Protein AF-A0A4U0XDZ9-F1 (afdb_monomer_lite)

Radius of gyration: 16.06 Å; chains: 1; bounding box: 28×38×44 Å

Sequence (63 aa):
MAEPQTCTGCRKQKAQEEFWRRNRTNLTCNQCSERLRTRKQQMAAQKAAQGGQQQQPQPQQQL

Organism: NCBI:txid329884

Secondary structure (DSSP, 8-state):
-PPPEE-TTT--EE-GGG-S---TT----HHHHHHHHHHHHHHHHHHHHT-------------

pLDDT: mean 70.85, std 18.08, range [34.72, 90.06]

Structure (mmCIF, N/CA/C/O backbone):
data_AF-A0A4U0XDZ9-F1
#
_entry.id   AF-A0A4U0XDZ9-F1
#
loop_
_atom_site.group_PDB
_atom_site.id
_atom_site.type_symbol
_atom_site.label_atom_id
_atom_site.label_alt_id
_atom_site.label_comp_id
_atom_site.label_asym_id
_atom_site.label_entity_id
_atom_site.label_seq_id
_atom_site.pdbx_PDB_ins_code
_atom_site.Cartn_x
_atom_site.Cartn_y
_atom_site.Cartn_z
_atom_site.occupancy
_atom_site.B_iso_or_equiv
_atom_site.auth_seq_id
_atom_site.auth_comp_id
_atom_site.auth_asym_id
_atom_site.auth_atom_id
_atom_site.pdbx_PDB_model_num
ATOM 1 N N . MET A 1 1 ? 6.580 -9.685 -20.780 1.00 57.47 1 MET A N 1
ATOM 2 C CA . MET A 1 1 ? 7.037 -8.691 -19.783 1.00 57.47 1 MET A CA 1
ATOM 3 C C . MET A 1 1 ? 5.798 -8.122 -19.113 1.00 57.47 1 MET A C 1
ATOM 5 O O . MET A 1 1 ? 4.871 -7.780 -19.830 1.00 57.47 1 MET A O 1
ATOM 9 N N . ALA A 1 2 ? 5.711 -8.118 -17.783 1.00 63.56 2 ALA A N 1
ATOM 10 C CA . ALA A 1 2 ? 4.556 -7.535 -17.098 1.00 63.56 2 ALA A CA 1
ATOM 11 C C . ALA A 1 2 ? 4.675 -6.003 -17.115 1.00 63.56 2 ALA A C 1
ATOM 13 O O . ALA A 1 2 ? 5.699 -5.469 -16.692 1.00 63.56 2 ALA A O 1
ATOM 14 N N . GLU A 1 3 ? 3.661 -5.303 -17.621 1.00 76.56 3 GLU A N 1
ATOM 15 C CA . GLU A 1 3 ? 3.668 -3.839 -17.693 1.00 76.56 3 GLU A CA 1
ATOM 16 C C . GLU A 1 3 ? 3.548 -3.223 -16.290 1.00 76.56 3 GLU A C 1
ATOM 18 O O . GLU A 1 3 ? 2.739 -3.698 -15.480 1.00 76.56 3 GLU A O 1
ATOM 23 N N . PRO A 1 4 ? 4.321 -2.165 -15.978 1.00 80.75 4 PRO A N 1
ATOM 24 C CA . PRO A 1 4 ? 4.220 -1.480 -14.699 1.00 80.75 4 PRO A CA 1
ATOM 25 C C . PRO A 1 4 ? 2.828 -0.867 -14.542 1.00 80.75 4 PRO A C 1
ATOM 27 O O . PRO A 1 4 ? 2.279 -0.277 -15.470 1.00 80.75 4 PRO A O 1
ATOM 30 N N . GLN A 1 5 ? 2.260 -0.986 -13.347 1.00 84.81 5 GLN A N 1
ATOM 31 C CA . GLN A 1 5 ? 0.915 -0.506 -13.055 1.00 84.81 5 GLN A CA 1
ATOM 32 C C . GLN A 1 5 ? 0.939 0.613 -12.015 1.00 84.81 5 GLN A C 1
ATOM 34 O O . GLN A 1 5 ? 1.794 0.644 -11.126 1.00 84.81 5 GLN A O 1
ATOM 3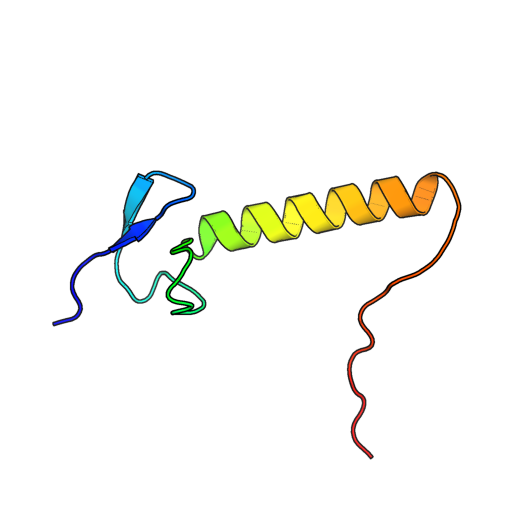9 N N . THR A 1 6 ? -0.025 1.526 -12.092 1.00 88.75 6 THR A N 1
ATOM 40 C CA . THR A 1 6 ? -0.134 2.649 -11.154 1.00 88.75 6 THR A CA 1
ATOM 41 C C . THR A 1 6 ? -1.016 2.282 -9.968 1.00 88.75 6 THR A C 1
ATOM 43 O O . THR A 1 6 ? -2.173 1.900 -10.123 1.00 88.75 6 THR A O 1
ATOM 46 N N . CYS A 1 7 ? -0.484 2.438 -8.757 1.00 88.19 7 CYS A N 1
ATOM 47 C CA . CYS A 1 7 ? -1.251 2.249 -7.531 1.00 88.19 7 CYS A CA 1
ATOM 48 C C . CYS A 1 7 ? -2.272 3.380 -7.340 1.00 88.19 7 CYS A C 1
ATOM 50 O O . CYS A 1 7 ? -1.889 4.544 -7.285 1.00 88.19 7 CYS A O 1
ATOM 52 N N . THR A 1 8 ? -3.549 3.068 -7.138 1.00 87.50 8 THR A N 1
ATOM 53 C CA . THR A 1 8 ? -4.603 4.065 -6.882 1.00 87.50 8 THR A CA 1
ATOM 54 C C . THR A 1 8 ? -4.462 4.739 -5.514 1.00 87.50 8 THR A C 1
ATOM 56 O O . THR A 1 8 ? -4.867 5.887 -5.350 1.00 87.50 8 THR A O 1
ATOM 59 N N . GLY A 1 9 ? -3.826 4.070 -4.545 1.00 87.00 9 GLY A N 1
ATOM 60 C CA . GLY A 1 9 ? -3.605 4.602 -3.197 1.00 87.00 9 GLY A CA 1
ATOM 61 C C . GLY A 1 9 ? -2.480 5.637 -3.099 1.00 87.00 9 GLY A C 1
ATOM 62 O O . GLY A 1 9 ? -2.613 6.615 -2.370 1.00 87.00 9 GLY A O 1
ATOM 63 N N . CYS A 1 10 ? -1.366 5.443 -3.814 1.00 90.06 10 CYS A N 1
ATOM 64 C CA . CYS A 1 10 ? -0.206 6.349 -3.756 1.00 90.06 10 CYS A CA 1
ATOM 65 C C . CYS A 1 10 ? 0.170 6.999 -5.092 1.00 90.06 10 CYS A C 1
ATOM 67 O O . CYS A 1 10 ? 1.114 7.782 -5.125 1.00 90.06 10 CYS A O 1
ATOM 69 N N . ARG A 1 11 ? -0.544 6.675 -6.178 1.00 89.88 11 ARG A N 1
ATOM 70 C CA . ARG A 1 11 ? -0.340 7.178 -7.549 1.00 89.88 11 ARG A CA 1
ATOM 71 C C . ARG A 1 11 ? 1.067 6.958 -8.118 1.00 89.88 11 ARG A C 1
ATOM 73 O O . ARG A 1 11 ? 1.467 7.641 -9.051 1.00 89.88 11 ARG A O 1
ATOM 80 N N . LYS A 1 12 ? 1.817 5.992 -7.579 1.00 90.00 12 LYS A N 1
ATOM 81 C CA . LYS A 1 12 ? 3.144 5.608 -8.084 1.00 90.00 12 LYS A CA 1
ATOM 82 C C . LYS A 1 12 ? 3.041 4.406 -9.017 1.00 90.00 12 LYS A C 1
ATOM 84 O O . LYS A 1 12 ? 2.288 3.473 -8.720 1.00 90.00 12 LYS A O 1
ATOM 89 N N . GLN A 1 13 ? 3.822 4.423 -10.095 1.00 89.00 13 GLN A N 1
ATOM 90 C CA . GLN A 1 13 ? 4.045 3.255 -10.947 1.00 89.00 13 GLN A CA 1
ATOM 91 C C . GLN A 1 13 ? 4.901 2.235 -10.201 1.00 89.00 13 GLN A C 1
ATOM 93 O O . GLN A 1 13 ? 5.883 2.593 -9.548 1.00 89.00 13 GLN A O 1
ATOM 98 N N . LYS A 1 14 ? 4.491 0.973 -10.258 1.00 87.81 14 LYS A N 1
ATOM 99 C CA . LYS A 1 14 ? 5.115 -0.139 -9.548 1.00 87.81 14 LYS A CA 1
ATOM 100 C C . LYS A 1 14 ? 5.099 -1.390 -10.406 1.00 87.81 14 LYS A C 1
ATOM 102 O O . LYS A 1 14 ? 4.243 -1.538 -11.282 1.00 87.81 14 LYS A O 1
ATOM 107 N N . ALA A 1 15 ? 6.037 -2.292 -10.138 1.00 87.44 15 ALA A N 1
ATOM 108 C CA . ALA A 1 15 ? 6.027 -3.599 -10.775 1.00 87.44 15 ALA A CA 1
ATOM 109 C C . ALA A 1 15 ? 4.752 -4.353 -10.385 1.00 87.44 15 ALA A C 1
ATOM 111 O O . ALA A 1 15 ? 4.218 -4.190 -9.287 1.00 87.44 15 ALA A O 1
ATOM 112 N N . GLN A 1 16 ? 4.258 -5.193 -11.287 1.00 82.50 16 GLN A N 1
ATOM 113 C CA . GLN A 1 16 ? 3.028 -5.945 -11.059 1.00 82.50 16 GLN A CA 1
ATOM 114 C C . GLN A 1 16 ? 3.115 -6.878 -9.834 1.00 82.50 16 GLN A C 1
ATOM 116 O O . GLN A 1 16 ? 2.112 -7.115 -9.164 1.00 82.50 16 GLN A O 1
ATOM 121 N N . GLU A 1 17 ? 4.313 -7.369 -9.520 1.00 85.12 17 GLU A N 1
ATOM 122 C CA . GLU A 1 17 ? 4.625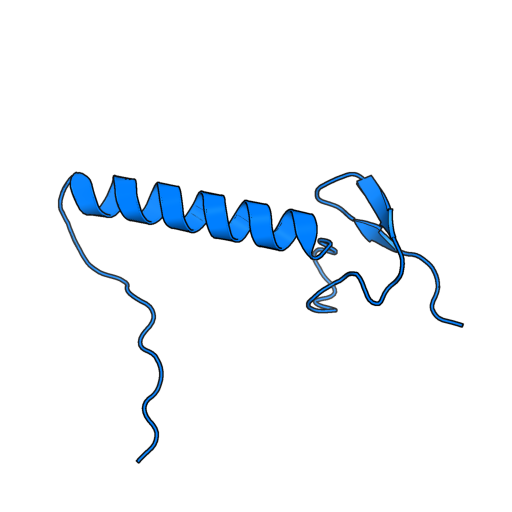 -8.198 -8.346 1.00 85.12 17 GLU A CA 1
ATOM 123 C C . GLU A 1 17 ? 4.410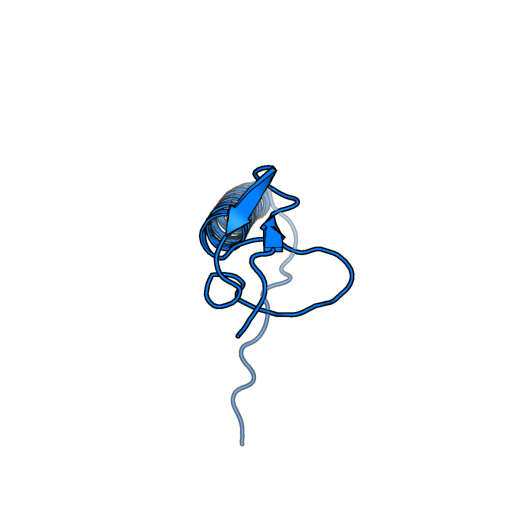 -7.449 -7.018 1.00 85.12 17 GLU A C 1
ATOM 125 O O . GLU A 1 17 ? 4.168 -8.057 -5.977 1.00 85.12 17 GLU A O 1
ATOM 130 N N . GLU A 1 18 ? 4.410 -6.111 -7.049 1.00 86.31 18 GLU A N 1
ATOM 131 C CA . GLU A 1 18 ? 4.131 -5.269 -5.885 1.00 86.31 18 GLU A CA 1
ATOM 132 C C . GLU A 1 18 ? 2.630 -5.113 -5.581 1.00 86.31 18 GLU A C 1
ATOM 134 O O . GLU A 1 18 ? 2.267 -4.290 -4.736 1.00 86.31 18 GLU A O 1
ATOM 139 N N . PHE A 1 19 ? 1.741 -5.851 -6.251 1.00 84.69 19 PHE A N 1
ATOM 140 C CA . PHE A 1 19 ? 0.293 -5.803 -6.030 1.00 84.69 19 PHE A CA 1
ATOM 141 C C . PHE A 1 19 ? -0.229 -7.151 -5.519 1.00 84.69 19 PHE A C 1
ATOM 143 O O . PHE A 1 19 ? -0.261 -8.138 -6.247 1.00 84.69 19 PHE A O 1
ATOM 150 N N . TRP A 1 20 ? -0.697 -7.176 -4.266 1.00 72.50 20 TRP A N 1
ATOM 151 C CA . TRP A 1 20 ? -0.958 -8.415 -3.516 1.00 72.50 20 TRP A CA 1
ATOM 152 C C . TRP A 1 20 ? -2.076 -9.249 -4.142 1.00 72.50 20 TRP A C 1
ATOM 154 O O . TRP A 1 20 ? -2.142 -10.458 -3.935 1.00 72.50 20 TRP A O 1
ATOM 164 N N . ARG A 1 21 ? -2.996 -8.612 -4.875 1.00 65.25 21 ARG A N 1
ATOM 165 C CA . ARG A 1 21 ? -4.145 -9.257 -5.517 1.00 65.25 21 ARG A CA 1
ATOM 166 C C . ARG A 1 21 ? -4.530 -8.458 -6.760 1.00 65.25 21 ARG A C 1
ATOM 168 O O . ARG A 1 21 ? -4.926 -7.302 -6.638 1.00 65.25 21 ARG A O 1
ATOM 175 N N . ARG A 1 22 ? -4.467 -9.067 -7.949 1.00 56.12 22 ARG A N 1
ATOM 176 C CA . ARG A 1 22 ? -5.078 -8.552 -9.194 1.00 56.12 22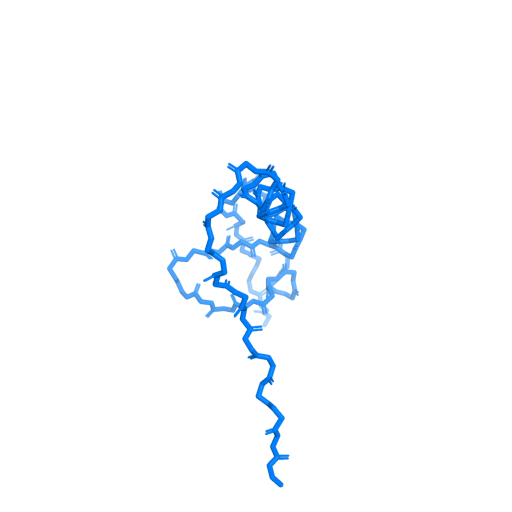 ARG A CA 1
ATOM 177 C C . ARG A 1 22 ? -6.619 -8.563 -9.081 1.00 56.12 22 ARG A C 1
ATOM 179 O O . ARG A 1 22 ? -7.296 -9.234 -9.851 1.00 56.12 22 ARG A O 1
ATOM 186 N N . ASN A 1 23 ? -7.201 -7.845 -8.118 1.00 52.88 23 ASN A N 1
ATOM 187 C CA . ASN A 1 23 ? -8.630 -7.537 -8.148 1.00 52.88 23 ASN A CA 1
ATOM 188 C C . ASN A 1 23 ? -8.818 -6.295 -9.024 1.00 52.88 23 ASN A C 1
ATOM 190 O O . ASN A 1 23 ? -8.312 -5.219 -8.711 1.00 52.88 23 ASN A O 1
ATOM 194 N N . ARG A 1 24 ? -9.510 -6.477 -10.154 1.00 56.84 24 ARG A N 1
ATOM 195 C CA . ARG A 1 24 ? -9.520 -5.554 -11.304 1.00 56.84 24 ARG A CA 1
ATOM 196 C C . ARG A 1 24 ? -10.094 -4.160 -11.024 1.00 56.84 24 ARG A C 1
ATOM 198 O O . ARG A 1 24 ? -9.885 -3.266 -11.829 1.00 56.84 24 ARG A O 1
ATOM 205 N N . THR A 1 25 ? -10.800 -3.961 -9.912 1.00 66.06 25 THR A N 1
ATOM 206 C CA . THR A 1 25 ? -11.524 -2.705 -9.656 1.00 66.06 25 THR A CA 1
ATOM 207 C C . THR A 1 25 ? -10.678 -1.648 -8.942 1.00 66.06 25 THR A C 1
ATOM 209 O O . THR A 1 25 ? -10.911 -0.464 -9.142 1.00 66.06 25 THR A O 1
ATOM 212 N N . ASN A 1 26 ? -9.698 -2.038 -8.113 1.00 69.06 26 ASN A N 1
ATOM 213 C CA . ASN A 1 26 ? -8.868 -1.090 -7.358 1.00 69.06 26 ASN A CA 1
ATOM 214 C C . ASN A 1 26 ? -7.440 -1.612 -7.181 1.00 69.06 26 ASN A C 1
ATOM 216 O O . ASN A 1 26 ? -7.174 -2.473 -6.340 1.00 69.06 26 ASN A O 1
ATOM 220 N N . LEU A 1 27 ? -6.506 -1.055 -7.952 1.00 81.50 27 LEU A N 1
ATOM 221 C CA . LEU A 1 27 ? -5.115 -1.484 -7.937 1.00 81.50 27 LEU A CA 1
ATOM 222 C C . LEU A 1 27 ? -4.344 -0.810 -6.794 1.00 81.50 27 LEU A C 1
ATOM 224 O O . LEU A 1 27 ? -3.868 0.313 -6.921 1.00 81.50 27 LEU A O 1
ATOM 228 N N . THR A 1 28 ? -4.208 -1.486 -5.656 1.00 87.38 28 THR A N 1
ATOM 229 C CA . THR A 1 28 ? -3.452 -0.969 -4.501 1.00 87.38 28 THR A CA 1
ATOM 230 C C . THR A 1 28 ? -2.183 -1.787 -4.292 1.00 87.38 28 THR A C 1
ATOM 232 O O . THR A 1 28 ? -2.251 -3.008 -4.174 1.00 87.38 28 THR A O 1
ATOM 235 N N . CYS A 1 29 ? -1.020 -1.135 -4.232 1.00 89.81 29 CYS A N 1
ATOM 236 C CA . CYS A 1 29 ? 0.244 -1.833 -3.988 1.00 89.81 29 CYS A CA 1
ATOM 237 C C . CYS A 1 29 ? 0.299 -2.441 -2.575 1.00 89.81 29 CYS A C 1
ATOM 239 O O . CYS A 1 29 ? -0.465 -2.050 -1.685 1.00 89.81 29 CYS A O 1
ATOM 241 N N . ASN A 1 30 ? 1.228 -3.371 -2.355 1.00 88.56 30 ASN A N 1
ATOM 242 C CA . ASN A 1 30 ? 1.411 -4.108 -1.102 1.00 88.56 30 ASN A CA 1
ATOM 243 C C . ASN A 1 30 ? 1.548 -3.162 0.089 1.00 88.56 30 ASN A C 1
ATOM 245 O O . ASN A 1 30 ? 0.771 -3.248 1.034 1.00 88.56 30 ASN A O 1
ATOM 249 N N . GLN A 1 31 ? 2.423 -2.165 -0.039 1.00 89.81 31 GLN A N 1
ATOM 250 C CA . GLN A 1 31 ? 2.659 -1.138 0.977 1.00 89.81 31 GLN A CA 1
ATOM 251 C C . GLN A 1 31 ? 1.384 -0.368 1.361 1.00 89.81 31 GLN A C 1
ATOM 253 O O . GLN A 1 31 ? 1.096 -0.149 2.538 1.00 89.81 31 GLN A O 1
ATOM 258 N N . CYS A 1 32 ? 0.588 0.060 0.376 1.00 88.56 32 CYS A N 1
ATOM 259 C CA . CYS A 1 32 ? -0.669 0.764 0.641 1.00 88.56 32 CYS A CA 1
ATOM 260 C C . CYS A 1 32 ? -1.721 -0.170 1.257 1.00 88.56 32 CYS A C 1
ATOM 262 O O . CYS A 1 32 ? -2.450 0.242 2.160 1.00 88.56 32 CYS A O 1
ATOM 264 N N . SER A 1 33 ? -1.760 -1.428 0.820 1.00 87.00 33 SER A N 1
ATOM 265 C CA . SER A 1 33 ? -2.648 -2.455 1.368 1.00 87.00 33 SER A CA 1
ATOM 266 C C . SER A 1 33 ? -2.303 -2.791 2.822 1.00 87.00 33 SER A C 1
ATOM 268 O O . SER A 1 33 ? -3.197 -2.950 3.651 1.00 87.00 33 SER A O 1
ATOM 270 N N . GLU A 1 34 ? -1.019 -2.859 3.170 1.00 88.06 34 GLU A N 1
ATOM 271 C CA . GLU A 1 34 ? -0.554 -3.038 4.547 1.00 88.06 34 GLU A CA 1
ATOM 272 C C . GLU A 1 34 ? -0.911 -1.850 5.425 1.00 88.06 34 GLU A C 1
ATOM 274 O O . GLU A 1 34 ? -1.539 -2.043 6.462 1.00 88.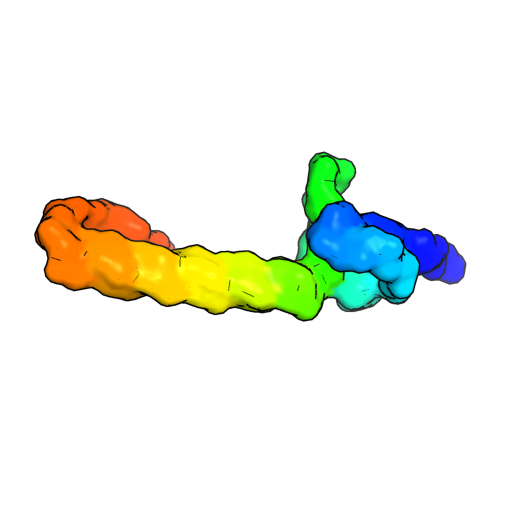06 34 GLU A O 1
ATOM 279 N N . ARG A 1 35 ? -0.645 -0.618 4.977 1.00 87.94 35 ARG A N 1
ATOM 280 C CA . ARG A 1 35 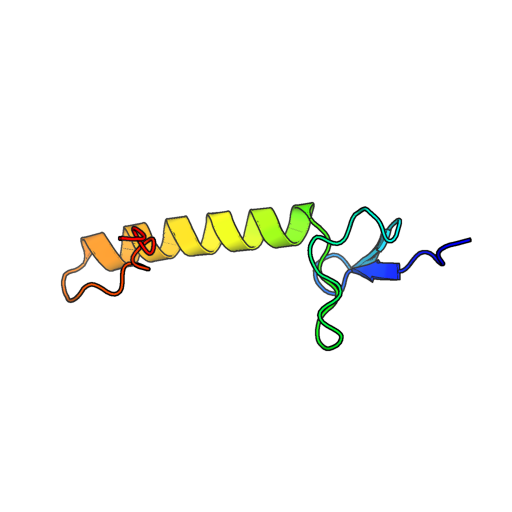? -1.068 0.588 5.709 1.00 87.94 35 ARG A CA 1
ATOM 281 C C . ARG A 1 35 ? -2.571 0.601 5.973 1.00 87.94 35 ARG A C 1
ATOM 283 O O . ARG A 1 35 ? -2.992 0.955 7.074 1.00 87.94 35 ARG A O 1
ATOM 290 N N . LEU A 1 36 ? -3.378 0.208 4.987 1.00 86.62 36 LEU A N 1
ATOM 291 C CA . LEU A 1 36 ? -4.828 0.120 5.143 1.00 86.62 36 LEU A CA 1
ATOM 292 C C . LEU A 1 36 ? -5.222 -0.961 6.157 1.00 86.62 36 LEU A C 1
ATOM 294 O O . LEU A 1 36 ? -6.066 -0.703 7.012 1.00 86.62 36 LEU A O 1
ATOM 298 N N . ARG A 1 37 ? -4.589 -2.142 6.112 1.00 85.06 37 ARG A N 1
ATOM 299 C CA . ARG A 1 37 ? -4.797 -3.202 7.112 1.00 85.06 37 ARG A CA 1
ATOM 300 C C . ARG A 1 37 ? -4.431 -2.730 8.515 1.00 85.06 37 ARG A C 1
ATOM 302 O O . ARG A 1 37 ? -5.215 -2.953 9.431 1.00 85.06 37 ARG A O 1
ATOM 309 N N . THR A 1 38 ? -3.308 -2.039 8.688 1.00 86.31 38 THR A N 1
ATOM 310 C CA . THR A 1 38 ? -2.890 -1.489 9.985 1.00 86.31 38 THR A CA 1
ATOM 311 C C . THR A 1 38 ? -3.879 -0.438 10.483 1.00 86.31 38 THR A C 1
ATOM 313 O O . THR A 1 38 ? -4.319 -0.515 11.625 1.00 86.31 38 THR A O 1
ATOM 316 N N . ARG A 1 39 ? -4.317 0.498 9.629 1.00 84.75 39 ARG A N 1
ATOM 317 C CA . ARG A 1 39 ? -5.356 1.479 9.996 1.00 84.75 39 ARG A CA 1
ATOM 318 C C . ARG A 1 39 ? -6.668 0.805 10.387 1.00 84.75 39 ARG A C 1
ATOM 320 O O . ARG A 1 39 ? -7.273 1.188 11.382 1.00 84.75 39 ARG A O 1
ATOM 327 N N . LYS A 1 40 ? -7.090 -0.220 9.642 1.00 84.12 40 LYS A N 1
ATOM 328 C CA . LYS A 1 40 ? -8.296 -0.995 9.956 1.00 84.12 40 LYS A CA 1
ATOM 329 C C . LYS A 1 40 ? -8.166 -1.713 11.300 1.00 84.12 40 LYS A C 1
ATOM 331 O O . LYS A 1 40 ? -9.123 -1.706 12.060 1.00 84.12 40 LYS A O 1
ATOM 336 N N . GLN A 1 41 ? -7.000 -2.276 11.616 1.00 82.38 41 GLN A N 1
ATOM 337 C CA . GLN A 1 41 ? -6.733 -2.891 12.921 1.00 82.38 41 GLN A CA 1
ATOM 338 C C . GLN A 1 41 ? -6.759 -1.863 14.058 1.00 82.38 41 GLN A C 1
ATOM 340 O O . GLN A 1 41 ? -7.398 -2.107 15.075 1.00 82.38 41 GLN A O 1
ATOM 345 N N . GLN A 1 42 ? -6.154 -0.687 13.873 1.00 78.25 42 GLN A N 1
ATOM 346 C CA . GLN A 1 42 ? -6.190 0.389 14.872 1.00 78.25 42 GLN A CA 1
ATOM 347 C C . GLN A 1 42 ? -7.607 0.931 15.095 1.00 78.25 42 GLN A C 1
ATOM 349 O O . GLN A 1 42 ? -7.989 1.217 16.227 1.00 78.25 42 GLN A O 1
ATOM 354 N N . MET A 1 43 ? -8.411 1.064 14.036 1.00 78.31 43 MET A N 1
ATOM 355 C CA . MET A 1 43 ? -9.816 1.451 14.179 1.00 78.31 43 MET A CA 1
ATOM 356 C C . MET A 1 43 ? -10.667 0.337 14.791 1.00 78.31 43 MET A C 1
ATOM 358 O O . MET A 1 43 ? -11.539 0.628 15.601 1.00 78.31 43 MET A O 1
ATOM 362 N N . ALA A 1 44 ? -10.403 -0.931 14.467 1.00 72.88 44 ALA A N 1
ATOM 363 C CA . ALA A 1 44 ? -11.062 -2.060 15.117 1.00 72.88 44 ALA A CA 1
ATOM 364 C C . ALA A 1 44 ? -10.738 -2.117 16.621 1.00 72.88 44 ALA A C 1
ATOM 366 O O . ALA A 1 44 ? -11.644 -2.341 17.415 1.00 72.88 44 ALA A O 1
ATOM 367 N N . ALA A 1 45 ? -9.492 -1.839 17.019 1.00 67.38 45 ALA A N 1
ATOM 368 C CA . ALA A 1 45 ? -9.084 -1.762 18.423 1.00 67.38 45 ALA A CA 1
ATOM 369 C C . ALA A 1 45 ? -9.776 -0.608 19.173 1.00 67.38 45 ALA A C 1
ATOM 371 O O . ALA A 1 45 ? -10.256 -0.796 20.286 1.00 67.38 45 ALA A O 1
ATOM 372 N N . GLN A 1 46 ? -9.911 0.564 18.544 1.00 63.41 46 GLN A N 1
ATOM 373 C CA . GLN A 1 46 ? -10.652 1.695 19.121 1.00 63.41 46 GLN A CA 1
ATOM 374 C C . GLN A 1 46 ? -12.161 1.425 19.205 1.00 63.41 46 GLN A C 1
ATOM 376 O O . GLN A 1 46 ? -12.796 1.779 20.195 1.00 63.41 46 GLN A O 1
ATOM 381 N N . LYS A 1 47 ? -12.736 0.745 18.205 1.00 58.84 47 LYS A N 1
ATOM 382 C CA . LYS A 1 47 ? -14.150 0.341 18.210 1.00 58.84 47 LYS A CA 1
ATOM 383 C C . LYS A 1 47 ? -14.435 -0.764 19.235 1.00 58.84 47 LYS A C 1
ATOM 385 O O . LYS A 1 47 ? -15.520 -0.787 19.799 1.00 58.84 47 LYS A O 1
ATOM 390 N N . ALA A 1 48 ? -13.466 -1.635 19.523 1.00 56.78 48 ALA A N 1
ATOM 391 C CA . ALA A 1 48 ? -13.567 -2.627 20.595 1.00 56.78 48 ALA A CA 1
ATOM 392 C C . ALA A 1 48 ? -13.533 -1.996 22.002 1.00 56.78 48 ALA A C 1
ATOM 394 O O . ALA A 1 48 ? -14.128 -2.549 22.923 1.00 56.78 48 ALA A O 1
ATOM 395 N N . ALA A 1 49 ? -12.896 -0.831 22.170 1.00 57.03 49 ALA A N 1
ATOM 396 C CA . ALA A 1 49 ? -12.761 -0.155 23.463 1.00 57.03 49 ALA A CA 1
ATOM 397 C C . ALA A 1 49 ? -14.000 0.660 23.905 1.00 57.03 49 ALA A C 1
ATOM 399 O O . ALA A 1 49 ? -14.116 0.963 25.087 1.00 57.03 49 ALA A O 1
ATOM 400 N N . GLN A 1 50 ? -14.933 1.003 23.004 1.00 52.88 50 GLN A N 1
ATOM 401 C CA . GLN A 1 50 ? -16.131 1.810 23.325 1.00 52.88 50 GLN A CA 1
ATOM 402 C C . GLN A 1 50 ? -17.421 1.000 23.564 1.00 52.88 50 GLN A C 1
ATOM 404 O O . GLN A 1 50 ? -18.471 1.582 23.819 1.00 52.88 50 GLN A O 1
ATOM 409 N N . GLY A 1 51 ? -17.342 -0.334 23.559 1.00 45.38 51 GLY A N 1
ATOM 410 C CA . GLY A 1 51 ? -18.478 -1.212 23.844 1.00 45.38 51 GLY A CA 1
ATOM 411 C C . GLY A 1 51 ? -19.336 -1.529 22.615 1.00 45.38 51 GLY A C 1
ATOM 412 O O . GLY A 1 51 ? -19.749 -0.652 21.864 1.00 45.38 51 GLY A O 1
ATOM 413 N N . GLY A 1 52 ? -19.632 -2.820 22.436 1.00 45.94 52 GLY A N 1
ATOM 414 C CA . GLY A 1 52 ? -20.705 -3.280 21.551 1.00 45.94 52 GLY A CA 1
ATOM 415 C C . GLY A 1 52 ? -20.266 -4.018 20.284 1.00 45.94 52 GLY A C 1
ATOM 416 O O . GLY A 1 52 ? -20.128 -3.431 19.217 1.00 45.94 52 GLY A O 1
ATOM 417 N N . GLN A 1 53 ? -20.174 -5.341 20.429 1.00 39.97 53 GLN A N 1
ATOM 418 C CA . GLN A 1 53 ? -20.327 -6.385 19.406 1.00 39.97 53 GLN A CA 1
ATOM 419 C C . GLN A 1 53 ? -19.249 -6.533 18.314 1.00 39.97 53 GLN A C 1
ATOM 421 O O . GLN A 1 53 ? -19.243 -5.913 17.252 1.00 39.97 53 GLN A O 1
ATOM 426 N N . GLN A 1 54 ? -18.349 -7.471 18.620 1.00 45.81 54 GLN A N 1
ATOM 427 C CA . GLN A 1 54 ? -17.956 -8.617 17.794 1.00 45.81 54 GLN A CA 1
ATOM 428 C C . GLN A 1 54 ? -18.472 -8.628 16.345 1.00 45.81 54 GLN A C 1
ATOM 430 O O . GLN A 1 54 ? -19.592 -9.038 16.060 1.00 45.81 54 GLN A O 1
ATOM 435 N N . GLN A 1 55 ? -17.555 -8.388 15.414 1.00 43.00 55 GLN A N 1
ATOM 436 C CA . GLN A 1 55 ? -17.475 -9.236 14.228 1.00 43.00 55 GLN A CA 1
ATOM 437 C C . GLN A 1 55 ? -15.998 -9.482 13.930 1.00 43.00 55 GLN A C 1
ATOM 439 O O . GLN A 1 55 ? -15.350 -8.816 13.122 1.00 43.00 55 GLN A O 1
ATOM 444 N N . GLN A 1 56 ? -15.446 -10.412 14.705 1.00 40.12 56 GLN A N 1
ATOM 445 C CA . GLN A 1 56 ? -14.149 -11.012 14.453 1.00 40.12 56 GLN A CA 1
ATOM 446 C C . GLN A 1 56 ? -14.296 -11.979 13.262 1.00 40.12 56 GLN A C 1
ATOM 448 O O . GLN A 1 56 ? -15.238 -12.772 13.244 1.00 40.12 56 GLN A O 1
ATOM 453 N N . PRO A 1 57 ? -13.397 -11.931 12.265 1.00 44.62 57 PRO A N 1
ATOM 454 C CA . PRO A 1 57 ? -13.321 -12.944 11.221 1.00 44.62 57 PRO A CA 1
ATOM 455 C C . PRO A 1 57 ? -12.870 -14.261 11.861 1.00 44.62 57 PRO A C 1
ATOM 457 O O . PRO A 1 57 ? -11.774 -14.342 12.413 1.00 44.62 57 PRO A O 1
ATOM 460 N N . GLN A 1 58 ? -13.731 -15.276 11.838 1.00 34.72 58 GLN A N 1
ATOM 461 C CA . GLN A 1 58 ? -13.388 -16.622 12.292 1.00 34.72 58 GLN A CA 1
ATOM 462 C C . GLN A 1 58 ? -12.359 -17.225 11.316 1.00 34.72 58 GLN A C 1
ATOM 464 O O . GLN A 1 58 ? -12.640 -17.279 10.115 1.00 34.72 58 GLN A O 1
ATOM 469 N N . PRO A 1 59 ? -11.172 -17.664 11.774 1.00 45.69 59 PRO A N 1
ATOM 470 C CA . PRO A 1 59 ? -10.348 -18.567 10.992 1.00 45.69 59 PRO A CA 1
ATOM 471 C C . PRO A 1 59 ? -11.075 -19.912 10.949 1.00 45.69 59 PRO A C 1
ATOM 473 O O . PRO A 1 59 ? -11.357 -20.518 11.979 1.00 45.69 59 PRO A O 1
ATOM 476 N N . GLN A 1 60 ? -11.431 -20.328 9.740 1.00 38.72 60 GLN A N 1
ATOM 477 C CA . GLN A 1 60 ? -12.025 -21.619 9.438 1.00 38.72 60 GLN A CA 1
ATOM 478 C C . GLN A 1 60 ? -11.043 -22.719 9.870 1.00 38.72 60 GLN A C 1
ATOM 480 O O . GLN A 1 60 ? -10.079 -23.001 9.162 1.00 38.72 60 GLN A O 1
ATOM 485 N N . GLN A 1 61 ? -11.250 -23.290 11.061 1.00 42.62 61 GLN A N 1
ATOM 486 C CA . GLN A 1 61 ? -10.611 -24.540 11.449 1.00 42.62 61 GLN A CA 1
ATOM 487 C C . GLN A 1 61 ? -11.367 -25.664 10.738 1.00 42.62 61 GLN A C 1
ATOM 489 O O . GLN A 1 61 ? -12.570 -25.849 10.919 1.00 42.62 61 GLN A O 1
ATOM 494 N N . GLN A 1 62 ? -10.646 -26.304 9.831 1.00 43.28 62 GLN A N 1
ATOM 495 C CA . GLN A 1 62 ? -11.065 -27.428 9.013 1.00 43.28 62 GLN A CA 1
ATOM 496 C C . GLN A 1 62 ? -11.174 -28.677 9.906 1.00 43.28 62 GLN A C 1
ATOM 498 O O . GLN A 1 62 ? -10.297 -28.881 10.746 1.00 43.28 62 GLN A O 1
ATOM 503 N N . LEU A 1 63 ? -12.257 -29.449 9.733 1.00 44.06 63 LEU A N 1
ATOM 504 C CA . LEU A 1 63 ? -12.418 -30.806 10.276 1.00 44.06 63 LEU A CA 1
ATOM 505 C C . LEU A 1 63 ? -11.290 -31.735 9.809 1.00 44.06 63 LEU A C 1
ATOM 507 O O . LEU A 1 63 ? -10.866 -31.579 8.638 1.00 44.06 63 LEU A O 1
#

Foldseek 3Di:
DQAFDAAPQPRDTDGPVQFPDPPPPGGHGPVSVVVVVVVVVVVVVVVVVVDDDDDDDDDDDDD